Protein AF-A0A814YPQ0-F1 (afdb_monomer_lite)

Radius of gyration: 16.13 Å; chains: 1; bounding box: 46×22×42 Å

pLDDT: mean 74.41, std 17.42, range [25.94, 93.38]

Secondary structure (DSSP, 8-state):
-------EE---S-S-TTEEEEEETTTTEEEEEEEGGG----S------TT--HHHHHHHHHHTTHHHHHHHH-HHHHHHHHHHHHHH--GGGT-

Organism: NCBI:txid392033

Sequence (95 aa):
MISKKTKVIPYDRFIQVTRVVVDDPSSHVARQALNMKSLHLTKYVLKILPGERSKTVKTLWNKHDINKKNGKNHVGLKKLQAKHLRSKLTDFDRF

Foldseek 3Di:
DPPPQFDFDDADDPPPPFKGWTADLPPPDHTDIDGPVVDDDDPDDDDDPRPDDNVVVNVSCVVVVVVVVCVPPPPVVVVVVVVVVVVVDDPVNVD

Structure (mmCIF, N/CA/C/O backbone):
data_AF-A0A814YPQ0-F1
#
_entry.id   AF-A0A814YPQ0-F1
#
loop_
_atom_site.group_PDB
_atom_site.id
_atom_site.type_symbol
_atom_site.label_atom_id
_atom_site.label_alt_id
_atom_site.label_comp_id
_atom_site.label_asym_id
_atom_site.label_entity_id
_atom_site.label_seq_id
_atom_site.pdbx_PDB_ins_code
_atom_site.Cartn_x
_atom_site.Cartn_y
_atom_site.Cartn_z
_atom_site.occupancy
_atom_site.B_iso_or_equiv
_atom_site.auth_seq_id
_atom_site.auth_comp_id
_atom_site.auth_asym_id
_atom_site.auth_atom_id
_atom_site.pdbx_PDB_model_num
ATOM 1 N N . MET A 1 1 ? 0.469 5.966 -12.713 1.00 31.38 1 MET A N 1
ATOM 2 C CA . MET A 1 1 ? -0.415 4.950 -12.092 1.00 31.38 1 MET A CA 1
ATOM 3 C C . MET A 1 1 ? -0.106 4.888 -10.601 1.00 31.38 1 MET A C 1
ATOM 5 O O . MET A 1 1 ? 0.936 4.370 -10.216 1.00 31.38 1 MET A O 1
ATOM 9 N N . ILE A 1 2 ? -0.932 5.527 -9.772 1.00 25.94 2 ILE A N 1
ATOM 10 C CA . ILE A 1 2 ? -0.721 5.619 -8.322 1.00 25.94 2 ILE A CA 1
ATOM 11 C C . ILE A 1 2 ? -0.864 4.208 -7.746 1.00 25.94 2 ILE A C 1
ATOM 13 O O . ILE A 1 2 ? -1.964 3.660 -7.712 1.00 25.94 2 ILE A O 1
ATOM 17 N N . SER A 1 3 ? 0.254 3.604 -7.336 1.00 31.39 3 SER A N 1
ATOM 18 C CA . SER A 1 3 ? 0.266 2.355 -6.573 1.00 31.39 3 SER A CA 1
ATOM 19 C C . SER A 1 3 ? -0.340 2.644 -5.202 1.00 31.39 3 SER A C 1
ATOM 21 O O . SER A 1 3 ? 0.361 3.005 -4.256 1.00 31.39 3 SER A O 1
ATOM 23 N N . LYS A 1 4 ? -1.673 2.585 -5.116 1.00 34.59 4 LYS A N 1
ATOM 24 C CA . LYS A 1 4 ? -2.387 2.642 -3.844 1.00 34.59 4 LYS A CA 1
ATOM 25 C C . LYS A 1 4 ? -2.010 1.359 -3.106 1.00 34.59 4 LYS A C 1
ATOM 27 O O . LYS A 1 4 ? -2.331 0.262 -3.554 1.00 34.59 4 LYS A O 1
ATOM 32 N N . LYS A 1 5 ? -1.233 1.490 -2.031 1.00 35.56 5 LYS A N 1
ATOM 33 C CA . LYS A 1 5 ? -0.834 0.372 -1.174 1.00 35.56 5 LYS A CA 1
ATOM 34 C C . LYS A 1 5 ? -2.057 -0.017 -0.356 1.00 35.56 5 LYS A C 1
ATOM 36 O O . LYS A 1 5 ? -2.501 0.723 0.510 1.00 35.56 5 LYS A O 1
ATOM 41 N N . THR A 1 6 ? -2.653 -1.149 -0.694 1.00 34.78 6 THR A N 1
ATOM 42 C CA . THR A 1 6 ? -3.951 -1.552 -0.158 1.00 34.78 6 THR A CA 1
ATOM 43 C C . THR A 1 6 ? -3.776 -2.598 0.925 1.00 34.78 6 THR A C 1
ATOM 45 O O . THR A 1 6 ? -3.248 -3.682 0.669 1.00 34.78 6 THR A O 1
ATOM 48 N N . LYS A 1 7 ? -4.256 -2.294 2.133 1.00 43.50 7 LYS A N 1
ATOM 49 C CA . LYS A 1 7 ? -4.553 -3.307 3.142 1.00 43.50 7 LYS A CA 1
ATOM 50 C C . LYS A 1 7 ? -6.011 -3.168 3.564 1.00 43.50 7 LYS A C 1
ATOM 52 O O . LYS A 1 7 ? -6.456 -2.095 3.950 1.00 43.50 7 LYS A O 1
ATOM 57 N N . VAL A 1 8 ? -6.741 -4.260 3.373 1.00 40.94 8 VAL A N 1
ATOM 58 C CA . VAL A 1 8 ? -8.187 -4.401 3.556 1.00 40.94 8 VAL A CA 1
ATOM 59 C C . VAL A 1 8 ? -8.497 -4.530 5.043 1.00 40.94 8 VAL A C 1
ATOM 61 O O . VAL A 1 8 ? -7.934 -5.398 5.707 1.00 40.94 8 VAL A O 1
ATOM 64 N N . ILE A 1 9 ? -9.371 -3.660 5.552 1.00 43.75 9 ILE A N 1
ATOM 65 C CA . ILE A 1 9 ? -9.912 -3.713 6.913 1.00 43.75 9 ILE A CA 1
ATOM 66 C C . ILE A 1 9 ? -11.380 -4.136 6.791 1.00 43.75 9 ILE A C 1
ATOM 68 O O . ILE A 1 9 ? -12.198 -3.323 6.356 1.00 43.75 9 ILE A O 1
ATOM 72 N N . PRO A 1 10 ? -11.755 -5.383 7.117 1.00 35.84 10 PRO A N 1
ATOM 73 C CA . PRO A 1 10 ? -13.164 -5.734 7.162 1.00 35.84 10 PRO A CA 1
ATOM 74 C C . PRO A 1 10 ? -13.785 -5.096 8.409 1.00 35.84 10 PRO A C 1
ATOM 76 O O . PRO A 1 10 ? -13.274 -5.268 9.516 1.00 35.84 10 PRO A O 1
ATOM 79 N N . TYR A 1 11 ? -14.880 -4.356 8.229 1.00 43.09 11 TYR A N 1
ATOM 80 C CA . TYR A 1 11 ? -15.703 -3.906 9.342 1.00 43.09 11 TYR A CA 1
ATOM 81 C C . TYR A 1 11 ? -17.188 -3.869 8.973 1.00 43.09 11 TYR A C 1
ATOM 83 O O . TYR A 1 11 ? -17.611 -3.195 8.037 1.00 43.09 11 TYR A O 1
ATOM 91 N N . ASP A 1 12 ? -17.940 -4.622 9.766 1.00 50.38 12 ASP A N 1
ATOM 92 C CA . ASP A 1 12 ? -19.363 -4.523 10.067 1.00 50.38 12 ASP A CA 1
ATOM 93 C C . ASP A 1 12 ? -19.902 -3.081 10.204 1.00 50.38 12 ASP A C 1
ATOM 95 O O . ASP A 1 12 ? -19.748 -2.410 11.225 1.00 50.38 12 ASP A O 1
ATOM 99 N N . ARG A 1 13 ? -20.530 -2.602 9.130 1.00 38.78 13 ARG A N 1
ATOM 100 C CA . ARG A 1 13 ? -21.985 -2.380 9.077 1.00 38.78 13 ARG A CA 1
ATOM 101 C C . ARG A 1 13 ? -22.357 -1.986 7.655 1.00 38.78 13 ARG A C 1
ATOM 103 O O . ARG A 1 13 ? -22.135 -0.857 7.236 1.00 38.78 13 ARG A O 1
ATOM 110 N N . PHE A 1 14 ? -22.879 -2.956 6.909 1.00 44.00 14 PHE A N 1
ATOM 111 C CA . PHE A 1 14 ? -23.668 -2.771 5.685 1.00 44.00 14 PHE A CA 1
ATOM 112 C C . PHE A 1 14 ? -23.160 -1.741 4.652 1.00 44.00 14 PHE A C 1
ATOM 114 O O . PHE A 1 14 ? -23.934 -1.109 3.939 1.00 44.00 14 PHE A O 1
ATOM 121 N N . ILE A 1 15 ? -21.847 -1.587 4.503 1.00 48.59 15 ILE A N 1
ATOM 122 C CA . ILE A 1 15 ? -21.272 -0.981 3.306 1.00 48.59 15 ILE A CA 1
ATOM 123 C C . ILE A 1 15 ? -21.142 -2.140 2.326 1.00 48.59 15 ILE A C 1
ATOM 125 O O . ILE A 1 15 ? -20.322 -3.020 2.551 1.00 48.59 15 ILE A O 1
ATOM 129 N N . GLN A 1 16 ? -22.052 -2.166 1.341 1.00 43.19 16 GLN A N 1
ATOM 130 C CA . GLN A 1 16 ? -22.161 -3.073 0.185 1.00 43.19 16 GLN A CA 1
ATOM 131 C C . GLN A 1 16 ? -21.041 -4.116 0.110 1.00 43.19 16 GLN A C 1
ATOM 133 O O . GLN A 1 16 ? -19.889 -3.714 0.012 1.00 43.19 16 GLN A O 1
ATOM 138 N N . VAL A 1 17 ? -21.378 -5.413 0.055 1.00 59.19 17 VAL A N 1
ATOM 139 C CA . VAL A 1 17 ? -20.495 -6.614 0.009 1.00 59.19 17 VAL A CA 1
ATOM 140 C C . VAL A 1 17 ? -19.168 -6.450 -0.768 1.00 59.19 17 VAL A C 1
ATOM 142 O O . VAL A 1 17 ? -18.20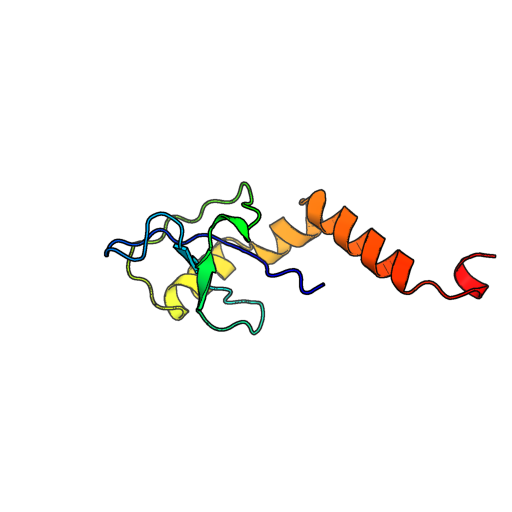2 -7.163 -0.533 1.00 59.19 17 VAL A O 1
ATOM 145 N N . THR A 1 18 ? -19.096 -5.502 -1.695 1.00 76.38 18 THR A N 1
ATOM 146 C CA . THR A 1 18 ? -17.965 -5.120 -2.536 1.00 76.38 18 THR A CA 1
ATOM 147 C C . THR A 1 18 ? -17.019 -4.032 -2.000 1.00 76.38 18 THR A C 1
ATOM 149 O O . THR A 1 18 ? -15.964 -3.855 -2.604 1.00 76.38 18 THR A O 1
ATOM 152 N N . ARG A 1 19 ? -17.312 -3.276 -0.933 1.00 80.06 19 ARG A N 1
ATOM 153 C CA . ARG A 1 19 ? -16.496 -2.121 -0.487 1.00 80.06 19 ARG A CA 1
ATOM 154 C C . ARG A 1 19 ? -15.864 -2.331 0.894 1.00 80.06 19 ARG A C 1
ATOM 156 O O . ARG A 1 19 ? -16.456 -2.913 1.788 1.00 80.06 19 ARG A O 1
ATOM 163 N N . VAL A 1 20 ? -14.644 -1.821 1.058 1.00 82.19 20 VAL A N 1
ATOM 164 C CA . VAL A 1 20 ? -13.786 -1.990 2.237 1.00 82.19 20 VAL A CA 1
ATOM 165 C C . VAL A 1 20 ? -13.158 -0.656 2.629 1.00 82.19 20 VAL A C 1
ATOM 167 O O . VAL A 1 20 ? -12.712 0.102 1.769 1.00 82.19 20 VAL A O 1
ATOM 170 N N . VAL A 1 21 ? -13.058 -0.388 3.931 1.00 82.62 21 VAL A N 1
ATOM 171 C CA . VAL A 1 21 ? -12.308 0.761 4.452 1.00 82.62 21 VAL A CA 1
ATOM 172 C C . VAL A 1 21 ? -10.812 0.441 4.426 1.00 82.62 21 VAL A C 1
ATOM 174 O O . VAL A 1 21 ? -10.369 -0.584 4.936 1.00 82.62 21 VAL A O 1
ATOM 177 N N . VAL A 1 22 ? -10.021 1.311 3.807 1.00 82.25 22 VAL A N 1
ATOM 178 C CA . VAL A 1 22 ? -8.565 1.182 3.699 1.00 82.25 22 VAL A CA 1
ATOM 179 C C . VAL A 1 22 ? -7.913 2.354 4.418 1.00 82.25 22 VAL A C 1
ATOM 181 O O . VAL A 1 22 ? -8.321 3.505 4.252 1.00 82.25 22 VAL A O 1
ATOM 184 N N . ASP A 1 23 ? -6.887 2.043 5.204 1.00 81.50 23 ASP A N 1
ATOM 185 C CA . ASP A 1 23 ? -6.070 3.012 5.927 1.00 81.50 23 ASP A CA 1
ATOM 186 C C . ASP A 1 23 ? -4.590 2.774 5.596 1.00 81.50 23 ASP A C 1
ATOM 188 O O . ASP A 1 23 ? -4.121 1.633 5.653 1.00 81.50 23 ASP A O 1
ATOM 192 N N . ASP A 1 24 ? -3.866 3.834 5.235 1.00 73.19 24 ASP A N 1
ATOM 193 C CA . ASP A 1 24 ? -2.419 3.798 5.017 1.00 73.19 24 ASP A CA 1
ATOM 194 C C . ASP A 1 24 ? -1.753 4.825 5.943 1.00 73.19 24 ASP A C 1
ATOM 196 O O . ASP A 1 24 ? -1.738 6.017 5.649 1.00 73.19 24 ASP A O 1
ATOM 200 N N . PRO A 1 25 ? -1.191 4.390 7.080 1.00 72.62 25 PRO A N 1
ATOM 201 C CA . PRO A 1 25 ? -0.604 5.305 8.051 1.00 72.62 25 PRO A CA 1
ATOM 202 C C . PRO A 1 25 ? 0.787 5.825 7.651 1.00 72.62 25 PRO A C 1
ATOM 204 O O . PRO A 1 25 ? 1.339 6.670 8.364 1.00 72.62 25 PRO A O 1
ATOM 207 N N . SER A 1 26 ? 1.391 5.290 6.579 1.00 71.62 26 SER A N 1
ATOM 208 C CA . SER A 1 26 ? 2.761 5.611 6.163 1.00 71.62 26 SER A CA 1
ATOM 209 C C . SER A 1 26 ? 2.845 6.327 4.819 1.00 71.62 26 SER A C 1
ATOM 211 O O . SER A 1 26 ? 3.794 7.081 4.607 1.00 71.62 26 SER A O 1
ATOM 213 N N . SER A 1 27 ? 1.925 6.069 3.896 1.00 66.06 27 SER A N 1
ATOM 214 C CA . SER A 1 27 ? 1.712 6.935 2.739 1.00 66.06 27 SER A CA 1
ATOM 215 C C . SER A 1 27 ? 0.752 8.041 3.162 1.00 66.06 27 SER A C 1
ATOM 217 O O . SER A 1 27 ? -0.143 7.783 3.951 1.00 66.06 27 SER A O 1
ATOM 219 N N . HIS A 1 28 ? 0.894 9.262 2.654 1.00 67.75 28 HIS A N 1
ATOM 220 C CA . HIS A 1 28 ? 0.038 10.411 3.003 1.00 67.75 28 HIS A CA 1
ATOM 221 C C . HIS A 1 28 ? -1.398 10.288 2.436 1.00 67.75 28 HIS A C 1
ATOM 223 O O . HIS A 1 28 ? -1.960 11.240 1.906 1.00 67.75 28 HIS A O 1
ATOM 229 N N . VAL A 1 29 ? -1.983 9.091 2.475 1.00 75.88 29 VAL A N 1
ATOM 230 C CA . VAL A 1 29 ? -3.300 8.763 1.942 1.00 75.88 29 VAL A CA 1
ATOM 231 C C . VAL A 1 29 ? -4.268 8.677 3.111 1.00 75.88 29 VAL A C 1
ATOM 233 O O . VAL A 1 29 ? -4.135 7.817 3.978 1.00 75.88 29 VAL A O 1
ATOM 236 N N . ALA A 1 30 ? -5.258 9.567 3.120 1.00 79.56 30 ALA A N 1
ATOM 237 C CA . ALA A 1 30 ? -6.308 9.558 4.127 1.00 79.56 30 ALA A CA 1
ATOM 238 C C . ALA A 1 30 ? -7.157 8.275 4.058 1.00 79.56 30 ALA A C 1
ATOM 240 O O . ALA A 1 30 ? -7.310 7.656 2.999 1.00 79.56 30 ALA A O 1
ATOM 241 N N . ARG A 1 31 ? -7.740 7.902 5.202 1.00 83.56 31 ARG A N 1
ATOM 242 C CA . ARG A 1 31 ? -8.669 6.775 5.330 1.00 83.56 31 ARG A CA 1
ATOM 243 C C . ARG A 1 31 ? -9.834 6.936 4.350 1.00 83.56 31 ARG A C 1
ATOM 245 O O . ARG A 1 31 ? -10.525 7.950 4.367 1.00 83.56 31 ARG A O 1
ATOM 252 N N . GLN A 1 32 ? -10.064 5.921 3.523 1.00 85.19 32 GLN A N 1
ATOM 253 C CA . GLN A 1 32 ? -11.062 5.959 2.450 1.00 85.19 32 GLN A CA 1
ATOM 254 C C . GLN A 1 32 ? -11.750 4.603 2.281 1.00 85.19 32 GLN A C 1
ATOM 256 O O . GLN A 1 32 ? -11.144 3.555 2.501 1.00 85.19 32 GLN A O 1
ATOM 261 N N . ALA A 1 33 ? -13.009 4.617 1.848 1.00 84.38 33 ALA A N 1
ATOM 262 C CA . ALA A 1 33 ? -13.704 3.412 1.410 1.00 84.38 33 ALA A CA 1
ATOM 263 C C . ALA A 1 33 ? -13.364 3.125 -0.061 1.00 84.38 33 ALA A C 1
ATOM 265 O O . ALA A 1 33 ? -13.555 3.977 -0.927 1.00 84.38 33 ALA A O 1
ATOM 266 N N . LEU A 1 34 ? -12.867 1.924 -0.353 1.00 82.69 34 LEU A N 1
ATOM 267 C CA . LEU A 1 34 ? -12.510 1.475 -1.697 1.00 82.69 34 LEU A CA 1
ATOM 268 C C . LEU A 1 34 ? -13.270 0.205 -2.073 1.00 82.69 34 LEU A C 1
ATOM 270 O O . LEU A 1 34 ? -13.648 -0.592 -1.223 1.00 82.69 34 LEU A O 1
ATOM 274 N N . ASN A 1 35 ? -13.463 -0.015 -3.370 1.00 84.81 35 ASN A N 1
ATOM 275 C CA . ASN A 1 35 ? -14.035 -1.259 -3.879 1.00 84.81 35 ASN A CA 1
ATOM 276 C C . ASN A 1 35 ? -12.975 -2.373 -3.863 1.00 84.81 35 ASN A C 1
ATOM 278 O O . ASN A 1 35 ? -11.875 -2.160 -4.374 1.00 84.81 35 ASN A O 1
ATOM 282 N N . MET A 1 36 ? -13.306 -3.567 -3.364 1.00 80.94 36 MET A N 1
ATOM 283 C CA . MET A 1 36 ? -12.413 -4.732 -3.305 1.00 80.94 36 MET A CA 1
ATOM 284 C C . MET A 1 36 ? -11.814 -5.097 -4.663 1.00 80.94 36 MET A C 1
ATOM 286 O O . MET A 1 36 ? -10.653 -5.486 -4.727 1.00 80.94 36 MET A O 1
ATOM 290 N N . LYS A 1 37 ? -12.557 -4.890 -5.758 1.00 84.06 37 LYS A N 1
ATOM 291 C CA . LYS A 1 37 ? -12.075 -5.149 -7.128 1.00 84.06 37 LYS A CA 1
ATOM 292 C C . LYS A 1 37 ? -10.870 -4.289 -7.529 1.00 84.06 37 LYS A C 1
ATOM 294 O O . LYS A 1 37 ? -10.118 -4.667 -8.416 1.00 84.06 37 LYS A O 1
ATOM 299 N N . SER A 1 38 ? -10.697 -3.128 -6.895 1.00 83.94 38 SER A N 1
ATOM 300 C CA . SER A 1 38 ? -9.592 -2.201 -7.181 1.00 83.94 38 SER A CA 1
ATOM 301 C C . SER A 1 38 ? -8.333 -2.476 -6.354 1.00 83.94 38 SER A C 1
ATOM 303 O O . SER A 1 38 ? -7.317 -1.808 -6.541 1.00 83.94 38 SER A O 1
ATOM 305 N N . LEU A 1 39 ? -8.400 -3.425 -5.415 1.00 79.69 39 LEU A N 1
ATOM 306 C CA . LEU A 1 39 ? -7.339 -3.693 -4.452 1.00 79.69 39 LEU A 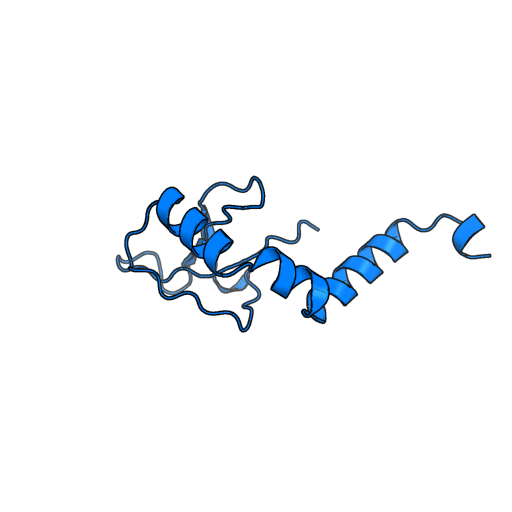CA 1
ATOM 307 C C . LEU A 1 39 ? -6.593 -4.967 -4.837 1.00 79.69 39 LEU A C 1
ATOM 309 O O . LEU A 1 39 ? -7.197 -5.995 -5.134 1.00 79.69 39 LEU A O 1
ATOM 313 N N . HIS A 1 40 ? -5.267 -4.925 -4.737 1.00 82.69 40 HIS A N 1
ATOM 314 C CA . HIS A 1 40 ? -4.446 -6.129 -4.783 1.00 82.69 40 HIS A CA 1
ATOM 315 C C . HIS A 1 40 ? -4.039 -6.495 -3.358 1.00 82.69 40 HIS A C 1
ATOM 317 O O . HIS A 1 40 ? -3.291 -5.770 -2.697 1.00 82.69 40 HIS A O 1
ATOM 323 N N . LEU A 1 41 ? -4.565 -7.617 -2.869 1.00 79.44 41 LEU A N 1
ATOM 324 C CA . LEU A 1 41 ? -4.274 -8.102 -1.526 1.00 79.44 41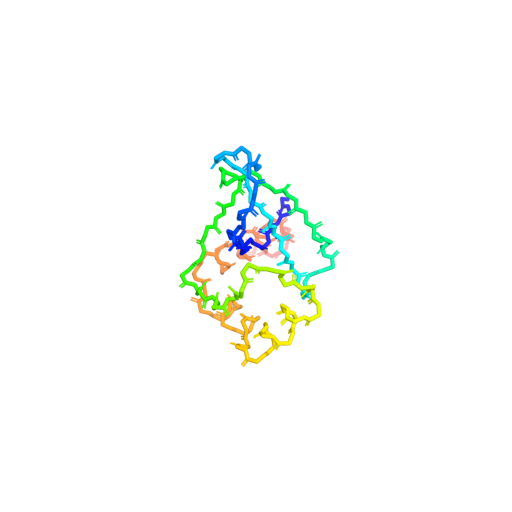 LEU A CA 1
ATOM 325 C C . LEU A 1 41 ? -2.839 -8.625 -1.424 1.00 79.44 41 LEU A C 1
ATOM 327 O O . LEU A 1 41 ? -2.312 -9.254 -2.340 1.00 79.44 41 LEU A O 1
ATOM 331 N N . THR A 1 42 ? -2.217 -8.380 -0.272 1.00 79.50 42 THR A N 1
ATOM 332 C CA . THR A 1 42 ? -0.900 -8.930 0.072 1.00 79.50 42 THR A CA 1
ATOM 333 C C . THR A 1 42 ? -1.050 -10.020 1.128 1.00 79.50 42 THR A C 1
ATOM 335 O O . THR A 1 42 ? -2.035 -10.057 1.858 1.00 79.50 42 THR A O 1
ATOM 338 N N . LYS A 1 43 ? -0.045 -10.894 1.245 1.00 77.06 43 LYS A N 1
ATOM 339 C CA . LYS A 1 43 ? -0.044 -12.020 2.200 1.00 77.06 43 LYS A CA 1
ATOM 340 C C . LYS A 1 43 ? 0.024 -11.592 3.672 1.00 77.06 43 LYS A C 1
ATOM 342 O O . LYS A 1 43 ? -0.138 -12.414 4.566 1.00 77.06 43 LYS A O 1
ATOM 347 N N . TYR A 1 44 ? 0.329 -10.326 3.945 1.00 79.44 44 TYR A N 1
ATOM 348 C CA . TYR A 1 44 ? 0.502 -9.844 5.307 1.00 79.44 44 TYR A CA 1
ATOM 349 C C . TYR A 1 44 ? -0.856 -9.615 5.960 1.00 79.44 44 TYR A C 1
ATOM 351 O O . TYR A 1 44 ? -1.634 -8.798 5.481 1.00 79.44 44 TYR A O 1
ATOM 359 N N . VAL A 1 45 ? -1.087 -10.218 7.120 1.00 80.56 45 VAL A N 1
ATOM 360 C CA . VAL A 1 45 ? -2.303 -10.012 7.917 1.00 80.56 45 VAL A CA 1
ATOM 361 C C . VAL A 1 45 ? -1.935 -9.272 9.201 1.00 80.56 45 VAL A C 1
ATOM 363 O O . VAL A 1 45 ? -0.922 -9.575 9.825 1.00 80.56 45 VAL A O 1
ATOM 366 N N . LEU A 1 46 ? -2.716 -8.252 9.561 1.00 80.00 46 LEU A N 1
ATOM 367 C CA . LEU A 1 46 ? -2.659 -7.613 10.877 1.00 80.00 46 LEU A CA 1
ATOM 368 C C . LEU A 1 46 ? -3.960 -7.937 11.591 1.00 80.00 46 LEU A C 1
ATOM 370 O O . LEU A 1 46 ? -5.029 -7.729 11.022 1.00 80.00 46 LEU A O 1
ATOM 374 N N . LYS A 1 47 ? -3.866 -8.422 12.827 1.00 80.94 47 LYS A N 1
ATOM 375 C CA . LYS A 1 47 ? -5.038 -8.575 13.683 1.00 80.94 47 LYS A CA 1
ATOM 376 C C . LYS A 1 47 ? -5.369 -7.199 14.244 1.00 80.94 47 LYS A C 1
ATOM 378 O O . LYS A 1 47 ? -4.661 -6.697 15.110 1.00 80.94 47 LYS A O 1
ATOM 383 N N . ILE A 1 48 ? -6.393 -6.583 13.679 1.00 80.75 48 ILE A N 1
ATOM 384 C CA . ILE A 1 48 ? -6.965 -5.332 14.158 1.00 80.75 48 ILE A CA 1
ATOM 385 C C . ILE A 1 48 ? -8.395 -5.616 14.555 1.00 80.75 48 ILE A C 1
ATOM 387 O O . ILE A 1 48 ? -9.077 -6.405 13.895 1.00 80.75 48 ILE A O 1
ATOM 391 N N . LEU A 1 49 ? -8.832 -4.985 15.639 1.00 78.50 49 LEU A N 1
ATOM 392 C CA . LEU A 1 49 ? -10.246 -4.984 15.924 1.00 78.50 49 LEU A CA 1
ATOM 393 C C . LEU A 1 49 ? -10.945 -4.238 14.790 1.00 78.50 49 LEU A C 1
ATOM 395 O O . LEU A 1 49 ? -10.412 -3.250 14.259 1.00 78.50 49 LEU A O 1
ATOM 399 N N . PRO A 1 50 ? -12.152 -4.682 14.431 1.00 72.50 50 PRO A N 1
ATOM 400 C CA . PRO A 1 50 ? -13.101 -3.771 13.860 1.00 72.50 50 PRO A CA 1
ATOM 401 C C . PRO A 1 50 ? -13.171 -2.628 14.889 1.00 72.50 50 PRO A C 1
ATOM 403 O O . PRO A 1 50 ? -13.584 -2.837 16.022 1.00 72.50 50 PRO A O 1
ATOM 406 N N . GLY A 1 51 ? -12.680 -1.441 14.547 1.00 72.75 51 GLY A N 1
ATOM 407 C CA . GLY A 1 51 ? -12.909 -0.230 15.362 1.00 72.75 51 GLY A CA 1
ATOM 408 C C . GLY A 1 51 ? -12.060 0.918 14.915 1.00 72.75 51 GLY A C 1
ATOM 409 O O . GLY A 1 51 ? -12.391 2.096 15.037 1.00 72.75 51 GLY A O 1
ATOM 410 N N . GLU A 1 52 ? -10.877 0.514 14.494 1.00 80.62 52 GLU A N 1
ATOM 411 C CA . GLU A 1 52 ? -9.743 1.155 15.096 1.00 80.62 52 GLU A CA 1
ATOM 412 C C . GLU A 1 52 ? -9.469 2.499 14.464 1.00 80.62 52 GLU A C 1
ATOM 414 O O . GLU A 1 52 ? -9.623 2.716 13.258 1.00 80.62 52 GLU A O 1
ATOM 419 N N . ARG A 1 53 ? -9.042 3.433 15.306 1.00 82.69 53 ARG A N 1
ATOM 420 C CA . ARG A 1 53 ? -8.619 4.751 14.847 1.00 82.69 53 ARG A CA 1
ATOM 421 C C . ARG A 1 53 ? -7.279 4.623 14.129 1.00 82.69 53 ARG A C 1
ATOM 423 O O . ARG A 1 53 ? -6.471 3.748 14.439 1.00 82.69 53 ARG A O 1
ATOM 430 N N . SER A 1 54 ? -6.998 5.544 13.210 1.00 82.19 54 SER A N 1
ATOM 431 C CA . SER A 1 54 ? -5.751 5.529 12.430 1.00 82.19 54 SER A CA 1
ATOM 432 C C . SER A 1 54 ? -4.498 5.572 13.310 1.00 82.19 54 SER A C 1
ATOM 434 O O . SER A 1 54 ? -3.458 5.041 12.929 1.00 82.19 54 SER A O 1
ATOM 436 N N . LYS A 1 55 ? -4.601 6.130 14.527 1.00 85.31 55 LYS A N 1
ATOM 437 C CA . LYS A 1 55 ? -3.529 6.106 15.534 1.00 85.31 55 LYS A CA 1
ATOM 438 C C . LYS A 1 55 ? -3.142 4.674 15.928 1.00 85.31 55 LYS A C 1
ATOM 440 O O . LYS A 1 55 ? -1.963 4.339 15.856 1.00 85.31 55 LYS A O 1
ATOM 445 N N . THR A 1 56 ? -4.112 3.825 16.273 1.00 85.06 56 THR A N 1
ATOM 446 C CA . THR A 1 56 ? -3.875 2.417 16.636 1.00 85.06 56 THR A CA 1
ATOM 447 C C . THR A 1 56 ? -3.344 1.616 15.447 1.00 85.06 56 THR A C 1
ATOM 449 O O . THR A 1 56 ? -2.426 0.810 15.577 1.00 85.06 56 THR A O 1
ATOM 452 N N . VAL A 1 57 ? -3.875 1.871 14.248 1.00 83.00 57 VAL A N 1
ATOM 453 C CA . VAL A 1 57 ? -3.394 1.222 13.020 1.00 83.00 57 VAL A CA 1
ATOM 454 C C . VAL A 1 57 ? -1.932 1.590 12.753 1.00 83.00 57 VAL A C 1
ATOM 456 O O . VAL A 1 57 ? -1.133 0.719 12.415 1.00 83.00 57 VAL A O 1
ATOM 459 N N . LYS A 1 58 ? -1.546 2.855 12.969 1.00 85.62 58 LYS A N 1
ATOM 460 C CA . LYS A 1 58 ? -0.167 3.337 12.808 1.00 85.62 58 LYS A CA 1
ATOM 461 C C . LYS A 1 58 ? 0.803 2.702 13.802 1.00 85.62 58 LYS A C 1
ATOM 463 O O . LYS A 1 58 ? 1.896 2.302 13.402 1.00 85.62 58 LYS A O 1
ATOM 468 N N . THR A 1 59 ? 0.426 2.569 15.074 1.00 87.19 59 THR A N 1
ATOM 469 C CA . THR A 1 59 ? 1.289 1.918 16.075 1.00 87.19 59 THR A CA 1
ATOM 470 C C . THR A 1 59 ? 1.506 0.442 15.743 1.00 87.19 59 THR A C 1
ATOM 472 O O . THR A 1 59 ? 2.648 -0.020 15.748 1.00 87.19 59 THR A O 1
ATOM 475 N N . LEU A 1 60 ? 0.452 -0.282 15.349 1.00 85.31 60 LEU A N 1
ATOM 476 C CA . LEU A 1 60 ? 0.559 -1.669 14.880 1.00 85.31 60 LEU A CA 1
ATOM 477 C C . LEU A 1 60 ? 1.399 -1.792 13.603 1.00 85.31 60 LEU A C 1
ATOM 479 O O . LEU A 1 60 ? 2.202 -2.718 13.472 1.00 85.31 60 LEU A O 1
ATOM 483 N N . TRP A 1 61 ? 1.232 -0.860 12.665 1.00 84.12 61 TRP A N 1
ATOM 484 C CA . TRP A 1 61 ? 1.981 -0.836 11.411 1.00 84.12 61 TRP A CA 1
ATOM 485 C C . TRP A 1 61 ? 3.487 -0.722 11.648 1.00 84.12 61 TRP A C 1
ATOM 487 O O . TRP A 1 61 ? 4.266 -1.480 11.063 1.00 84.12 61 TRP A O 1
ATOM 497 N N . ASN A 1 62 ? 3.874 0.182 12.551 1.00 86.38 62 ASN A N 1
ATOM 498 C CA . ASN A 1 62 ? 5.261 0.387 12.951 1.00 86.38 62 ASN A CA 1
ATOM 499 C C . ASN A 1 62 ? 5.802 -0.822 13.721 1.00 86.38 62 ASN A C 1
ATOM 501 O O . ASN A 1 62 ? 6.880 -1.309 13.398 1.00 86.38 62 ASN A O 1
ATOM 505 N N . LYS A 1 63 ? 5.025 -1.380 14.662 1.00 87.62 63 LYS A N 1
ATOM 506 C CA . LYS A 1 63 ? 5.413 -2.577 15.428 1.00 87.62 63 LYS A CA 1
ATOM 507 C C . LYS A 1 63 ? 5.721 -3.777 14.529 1.00 87.62 63 LYS A C 1
ATOM 509 O O . LYS A 1 63 ? 6.635 -4.545 14.806 1.00 87.62 63 LYS A O 1
ATOM 514 N N . HIS A 1 64 ? 4.965 -3.950 13.446 1.00 83.56 64 HIS A N 1
ATOM 515 C CA . HIS A 1 64 ? 5.171 -5.052 12.504 1.00 83.56 64 HIS A CA 1
ATOM 516 C C . HIS A 1 64 ? 6.174 -4.749 11.383 1.00 83.56 64 HIS A C 1
ATOM 518 O O . HIS A 1 64 ? 6.432 -5.645 10.567 1.00 83.56 64 HIS A O 1
ATOM 524 N N . ASP A 1 65 ? 6.737 -3.537 11.346 1.00 84.56 65 ASP A N 1
ATOM 525 C CA . ASP A 1 65 ? 7.783 -3.102 10.414 1.00 84.56 65 ASP A CA 1
ATOM 526 C C . ASP A 1 65 ? 7.427 -3.394 8.937 1.00 84.56 65 ASP A C 1
ATOM 528 O O . ASP A 1 65 ? 8.235 -3.836 8.110 1.00 84.56 65 ASP A O 1
ATOM 532 N N . ILE A 1 66 ? 6.152 -3.178 8.592 1.00 78.75 66 ILE A N 1
ATOM 533 C CA . ILE A 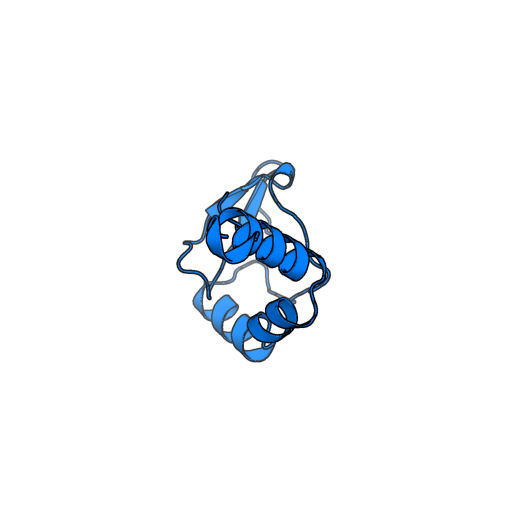1 66 ? 5.554 -3.619 7.320 1.00 78.75 66 ILE A CA 1
ATOM 534 C C . ILE A 1 66 ? 6.193 -2.920 6.119 1.00 78.75 66 ILE A C 1
ATOM 536 O O . ILE A 1 66 ? 6.350 -3.529 5.061 1.00 78.75 66 ILE A O 1
ATOM 540 N N . ASN A 1 67 ? 6.634 -1.673 6.287 1.00 79.56 67 ASN A N 1
ATOM 541 C CA . ASN A 1 67 ? 7.323 -0.927 5.236 1.00 79.56 67 ASN A CA 1
ATOM 542 C C . ASN A 1 67 ? 8.594 -1.640 4.756 1.00 79.56 67 ASN A C 1
ATOM 544 O O . ASN A 1 67 ? 8.816 -1.750 3.548 1.00 79.56 67 ASN A O 1
ATOM 548 N N . LYS A 1 68 ? 9.390 -2.192 5.681 1.00 81.00 68 LYS A N 1
ATOM 549 C CA . LYS A 1 68 ? 10.616 -2.929 5.344 1.00 81.00 68 LYS A CA 1
ATOM 550 C C . LYS A 1 68 ? 10.290 -4.248 4.646 1.00 81.00 68 LYS A C 1
ATOM 552 O O . LYS A 1 68 ? 10.890 -4.571 3.620 1.00 81.00 68 LYS A O 1
ATOM 557 N N . LYS A 1 69 ? 9.297 -4.977 5.165 1.00 76.12 69 LYS A N 1
ATOM 558 C CA . LYS A 1 69 ? 8.843 -6.268 4.617 1.00 76.12 69 LYS A CA 1
ATOM 559 C C . LYS A 1 69 ? 8.296 -6.126 3.196 1.00 76.12 69 LYS A C 1
ATOM 561 O O . LYS A 1 69 ? 8.613 -6.929 2.319 1.00 76.12 69 LYS A O 1
ATOM 566 N N . ASN A 1 70 ? 7.532 -5.066 2.946 1.00 70.50 70 ASN A N 1
ATOM 567 C CA . ASN A 1 70 ? 6.980 -4.773 1.628 1.00 70.50 70 ASN A CA 1
ATOM 568 C C . ASN A 1 70 ? 8.057 -4.326 0.633 1.00 70.50 70 ASN A C 1
ATOM 570 O O . ASN A 1 70 ? 8.024 -4.760 -0.514 1.00 70.50 70 ASN A O 1
ATOM 574 N N . GLY A 1 71 ? 9.012 -3.493 1.057 1.00 68.81 71 GLY A N 1
ATOM 575 C CA . GLY A 1 71 ? 10.054 -2.972 0.169 1.00 68.81 71 GLY A CA 1
ATOM 576 C C . GLY A 1 71 ? 11.050 -4.033 -0.307 1.00 68.81 71 GLY A C 1
ATOM 577 O O . GLY A 1 71 ? 11.374 -4.081 -1.489 1.00 68.81 71 GLY A O 1
ATOM 578 N N . LYS A 1 72 ? 11.523 -4.906 0.592 1.00 63.69 72 LYS A N 1
ATOM 579 C CA . LYS A 1 72 ? 12.620 -5.841 0.278 1.00 63.69 72 LYS A CA 1
ATOM 580 C C . LYS A 1 72 ? 12.154 -7.161 -0.342 1.00 63.69 72 LYS A C 1
ATOM 582 O O . LYS A 1 72 ? 12.816 -7.684 -1.242 1.00 63.69 72 LYS A O 1
ATOM 587 N N . ASN A 1 73 ? 11.005 -7.681 0.094 1.00 63.66 73 ASN A N 1
ATOM 588 C CA . ASN A 1 73 ? 10.639 -9.080 -0.159 1.00 63.66 73 ASN A CA 1
ATOM 589 C C . ASN A 1 73 ? 9.454 -9.247 -1.120 1.00 63.66 73 ASN A C 1
ATOM 591 O O . ASN A 1 73 ? 9.192 -10.353 -1.588 1.00 63.66 73 ASN A O 1
ATOM 595 N N . HIS A 1 74 ? 8.727 -8.175 -1.449 1.00 76.12 74 HIS A N 1
ATOM 596 C CA . HIS A 1 74 ? 7.543 -8.294 -2.293 1.00 76.12 74 HIS A CA 1
ATOM 597 C C . HIS A 1 74 ? 7.895 -8.233 -3.788 1.00 76.12 74 HIS A C 1
ATOM 599 O O . HIS A 1 74 ? 8.140 -7.164 -4.351 1.00 76.12 74 HIS A O 1
ATOM 605 N N . VAL A 1 75 ? 7.860 -9.392 -4.454 1.00 76.12 75 VAL A N 1
ATOM 606 C CA . VAL A 1 75 ? 8.165 -9.553 -5.891 1.00 76.12 75 VAL A CA 1
ATOM 607 C C . VAL A 1 75 ? 7.347 -8.598 -6.772 1.00 76.12 75 VAL A C 1
ATOM 609 O O . VAL A 1 75 ? 7.881 -8.009 -7.710 1.00 76.12 75 VAL A O 1
ATOM 612 N N . GLY A 1 76 ? 6.067 -8.378 -6.451 1.00 76.94 76 GLY A N 1
ATOM 613 C CA . GLY A 1 76 ? 5.213 -7.452 -7.200 1.00 76.94 76 GLY A CA 1
ATOM 614 C C . GLY A 1 76 ? 5.673 -5.992 -7.114 1.00 76.94 76 GLY A C 1
ATOM 615 O O . GLY A 1 76 ? 5.595 -5.269 -8.104 1.00 76.94 76 GLY A O 1
ATOM 616 N N . LEU A 1 77 ? 6.220 -5.566 -5.968 1.00 80.62 77 LEU A N 1
ATOM 617 C CA . LEU A 1 77 ? 6.730 -4.199 -5.811 1.00 80.62 77 LEU A CA 1
ATOM 618 C C . LEU A 1 77 ? 8.018 -3.999 -6.606 1.00 80.62 77 LEU A C 1
ATOM 620 O O . LEU A 1 77 ? 8.142 -2.981 -7.277 1.00 80.62 77 LEU A O 1
ATOM 624 N N . LYS A 1 78 ? 8.926 -4.984 -6.604 1.00 84.81 78 LYS A N 1
ATOM 625 C CA . LYS A 1 78 ? 10.146 -4.940 -7.426 1.00 84.81 78 LYS A CA 1
ATOM 626 C C . LYS A 1 78 ? 9.812 -4.799 -8.910 1.00 84.81 78 LYS A C 1
ATOM 628 O O . LYS A 1 78 ? 10.393 -3.966 -9.595 1.00 84.81 78 LYS A O 1
ATOM 633 N N . LYS A 1 79 ? 8.815 -5.549 -9.398 1.00 87.44 79 LYS A N 1
ATOM 634 C CA . LYS A 1 79 ? 8.335 -5.433 -10.786 1.00 87.44 79 LYS A CA 1
ATOM 635 C C . LYS A 1 79 ? 7.749 -4.048 -11.083 1.00 87.44 79 LYS A C 1
ATOM 637 O O . LYS A 1 79 ? 8.019 -3.496 -12.145 1.00 87.44 79 LYS A O 1
ATOM 642 N N . LEU A 1 80 ? 6.975 -3.470 -10.163 1.00 87.19 80 LEU A N 1
ATOM 643 C CA . LEU A 1 80 ? 6.436 -2.111 -10.315 1.00 87.19 80 LEU A CA 1
ATOM 644 C C . LEU A 1 80 ? 7.541 -1.046 -10.314 1.00 87.19 80 LEU A C 1
ATOM 646 O O . LEU A 1 80 ? 7.512 -0.143 -11.145 1.00 87.19 80 LEU A O 1
ATOM 650 N N . GLN A 1 81 ? 8.529 -1.174 -9.428 1.00 88.62 81 GLN A N 1
ATOM 651 C CA . GLN A 1 81 ? 9.694 -0.290 -9.380 1.00 88.62 81 GLN A CA 1
ATOM 652 C C . GLN A 1 81 ? 10.517 -0.388 -10.665 1.00 88.62 81 GLN A C 1
ATOM 654 O O . GLN A 1 81 ? 10.836 0.641 -11.246 1.00 88.62 81 GLN A O 1
ATOM 659 N N . ALA A 1 82 ? 10.778 -1.599 -11.163 1.00 90.12 82 ALA A N 1
ATOM 660 C CA . ALA A 1 82 ? 11.475 -1.803 -12.429 1.00 90.12 82 ALA A CA 1
ATOM 661 C C . ALA A 1 82 ? 10.715 -1.185 -13.613 1.00 90.12 82 ALA A C 1
ATOM 663 O O . ALA A 1 82 ? 11.323 -0.525 -14.447 1.00 90.12 82 ALA A O 1
ATOM 664 N N . LYS A 1 83 ? 9.381 -1.331 -13.674 1.00 92.00 83 LYS A N 1
ATOM 665 C CA . LYS A 1 83 ? 8.552 -0.660 -14.694 1.00 92.00 83 LYS A CA 1
ATOM 666 C C . LYS A 1 83 ? 8.654 0.864 -14.608 1.00 92.00 83 LYS A C 1
ATOM 668 O O . LYS A 1 83 ? 8.769 1.521 -15.634 1.00 92.00 83 LYS A O 1
ATOM 673 N N . HIS A 1 84 ? 8.634 1.413 -13.398 1.00 91.75 84 HIS A N 1
ATOM 674 C CA . HIS A 1 84 ? 8.767 2.850 -13.178 1.00 91.75 84 HIS A CA 1
ATOM 675 C C . HIS A 1 84 ? 10.167 3.376 -13.534 1.00 91.75 84 HIS A C 1
ATOM 677 O O . HIS A 1 84 ? 10.283 4.444 -14.126 1.00 91.75 84 HIS A O 1
ATOM 683 N N . LEU A 1 85 ? 11.229 2.628 -13.218 1.00 91.75 85 LEU A N 1
ATOM 684 C CA . LEU A 1 85 ? 12.587 2.965 -13.650 1.00 91.75 85 LEU A CA 1
ATOM 685 C C . LEU A 1 85 ? 12.688 2.932 -15.174 1.00 91.75 85 LEU A C 1
ATOM 687 O O . LEU A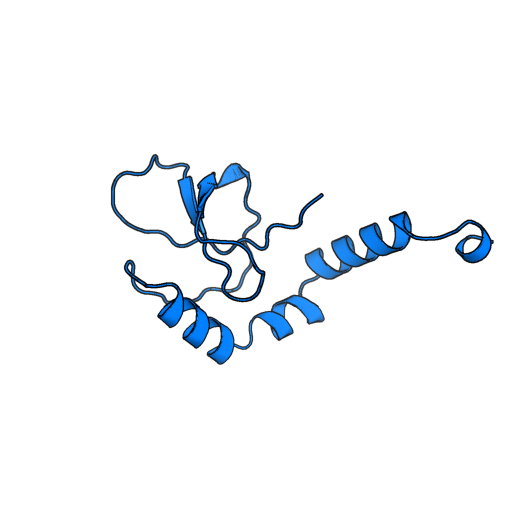 1 85 ? 13.125 3.911 -15.757 1.00 91.75 85 LEU A O 1
ATOM 691 N N . ARG A 1 86 ? 12.166 1.882 -15.823 1.00 90.94 86 ARG A N 1
ATOM 692 C CA . ARG A 1 86 ? 12.115 1.782 -17.292 1.00 90.94 86 ARG A CA 1
ATOM 693 C C . ARG A 1 86 ? 11.399 2.960 -17.948 1.00 90.94 86 ARG A C 1
ATOM 695 O O . ARG A 1 86 ? 11.870 3.440 -18.965 1.00 90.94 86 ARG A O 1
ATOM 702 N N . SER A 1 87 ? 10.304 3.454 -17.365 1.00 92.75 87 SER A N 1
ATOM 703 C CA . SER A 1 87 ? 9.616 4.645 -17.892 1.00 92.75 87 SER A CA 1
ATOM 704 C C . SER A 1 87 ? 10.400 5.951 -17.733 1.00 92.75 87 SER A C 1
ATOM 706 O O . SER A 1 87 ? 10.037 6.942 -18.351 1.00 92.75 87 SER A O 1
ATOM 708 N N . LYS A 1 88 ? 11.426 5.970 -16.876 1.00 93.25 88 LYS A N 1
ATOM 709 C CA . LYS A 1 88 ? 12.267 7.141 -16.602 1.00 93.25 88 LYS A CA 1
ATOM 710 C C . LYS A 1 88 ? 13.627 7.097 -17.301 1.00 93.25 88 LYS A C 1
ATOM 712 O O . LYS A 1 88 ? 14.360 8.070 -17.181 1.00 93.25 88 LYS A O 1
ATOM 717 N N . LEU A 1 89 ? 13.971 5.995 -17.973 1.00 93.38 89 LEU A N 1
ATOM 718 C CA . LEU A 1 89 ? 15.252 5.869 -18.665 1.00 93.38 89 LEU A CA 1
ATOM 719 C C . LEU A 1 89 ? 15.321 6.864 -19.819 1.00 93.38 89 LEU A C 1
ATOM 721 O O . LEU A 1 89 ? 14.412 6.936 -20.651 1.00 93.38 89 LEU A O 1
ATOM 725 N N . THR A 1 90 ? 16.412 7.615 -19.855 1.00 92.75 90 THR A N 1
ATOM 726 C CA . THR A 1 90 ? 16.722 8.528 -20.950 1.00 92.75 90 THR A CA 1
ATOM 727 C C . THR A 1 90 ? 17.351 7.754 -22.109 1.00 92.75 90 THR A C 1
ATOM 729 O O . THR A 1 90 ? 17.667 6.572 -21.984 1.00 92.75 90 THR A O 1
ATOM 732 N N . ASP A 1 91 ? 17.465 8.378 -23.280 1.00 91.75 91 ASP A N 1
ATOM 733 C CA . ASP A 1 91 ? 18.079 7.740 -24.454 1.00 91.75 91 ASP A CA 1
ATOM 734 C C . ASP A 1 91 ? 19.545 7.348 -24.198 1.00 91.75 91 ASP A C 1
ATOM 736 O O . ASP A 1 91 ? 19.964 6.264 -24.589 1.00 91.75 91 ASP A O 1
ATOM 740 N N . PHE A 1 92 ? 20.262 8.153 -23.406 1.00 91.19 92 PHE A N 1
ATOM 741 C CA . PHE A 1 92 ? 21.616 7.846 -22.938 1.00 91.19 92 PHE A CA 1
ATOM 742 C C . PHE A 1 92 ? 21.699 6.618 -22.023 1.00 91.19 92 PHE A C 1
ATOM 744 O O . PHE A 1 92 ? 22.724 5.958 -22.015 1.00 91.19 92 PHE A O 1
ATOM 751 N N . ASP A 1 93 ? 20.647 6.285 -21.267 1.00 90.19 93 ASP A N 1
ATOM 752 C CA . ASP A 1 93 ? 20.639 5.079 -20.422 1.00 90.19 93 ASP A CA 1
ATOM 753 C C . ASP A 1 93 ? 20.283 3.803 -21.213 1.00 90.19 93 ASP A C 1
ATOM 755 O O . ASP A 1 93 ? 20.299 2.699 -20.659 1.00 90.19 93 ASP A O 1
ATOM 759 N N . ARG A 1 94 ? 19.846 3.952 -22.473 1.00 86.25 94 ARG A N 1
ATOM 760 C CA . ARG A 1 94 ? 19.424 2.847 -23.349 1.00 86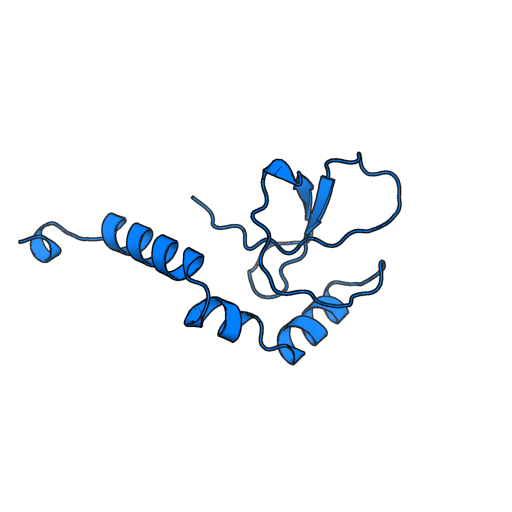.25 94 ARG A CA 1
ATOM 761 C C . ARG A 1 94 ? 20.503 2.416 -24.340 1.00 86.25 94 ARG A C 1
ATOM 763 O O . ARG A 1 94 ? 20.455 1.257 -24.752 1.00 86.25 94 ARG A O 1
ATOM 770 N N . PHE A 1 95 ? 21.380 3.336 -24.740 1.00 87.69 95 PHE A N 1
ATOM 771 C CA . PHE A 1 95 ? 22.541 3.086 -25.596 1.00 87.69 95 PHE A CA 1
ATOM 772 C C . PHE A 1 95 ? 23.733 2.620 -24.756 1.00 87.69 95 PHE A C 1
ATOM 774 O O . PHE A 1 95 ? 24.374 1.626 -25.162 1.00 87.69 95 PHE A O 1
#

InterPro domains:
  IPR002784 Large ribosomal subunit protein eL14 domain [PF01929] (31-95)
  IPR008991 Translation protein SH3-like domain superfamily [SSF50104] (18-74)
  IPR014722 Large ribosomal subunit protein uL2, domain 2 [G3DSA:2.30.30.30] (11-70)
  IPR039660 Large ribosomal subunit protein eL14 [PTHR11127] (15-95)